Protein AF-A0A075H8N8-F1 (afdb_monomer)

Solvent-accessible surface area (backbone atoms only — not comparable to full-atom values): 9255 Å² total; per-residue (Å²): 139,85,83,88,84,76,88,78,83,82,81,77,80,81,69,96,60,83,48,76,66,56,53,51,51,53,54,49,51,56,49,49,52,54,50,50,53,54,50,49,54,51,52,52,52,54,51,50,54,54,50,52,55,50,50,50,52,52,50,50,54,53,51,49,60,51,51,66,56,64,80,75,57,103,52,86,73,53,57,64,54,49,53,56,54,50,54,51,51,52,52,52,50,53,52,53,51,53,54,52,53,52,51,56,53,57,60,61,61,68,74,70,75,75,94,75,72,69,57,85,80,53,50,70,65,59,52,34,48,55,26,51,76,69,73,41,85,72,78,75,55,68,67,58,48,41,52,64,73,73,106

Foldseek 3Di:
DDDDDDDDPPDDDPDPDDDPVRVVVVVVVVVVVVVCVVVLVVVLVVVVVVLVVVLVVLVVVLVVVLVVVVVPDPDPVVVVVSVVSVVVSVVVSVVSVVVSVVVSVVVVVVVPDDPPPPLVPDDLVVLLVVCVVVVHDSDDDSVVSVVVSSD

Secondary structure (DSSP, 8-state):
-PPPP----TT-----PPPHHHHHHHHHHHHHHHHHHHHHHHHHHHHHHHHHHHHHHHHHHHHHHHHHHHTT---TTSHHHHHHHHHHHHHHHHH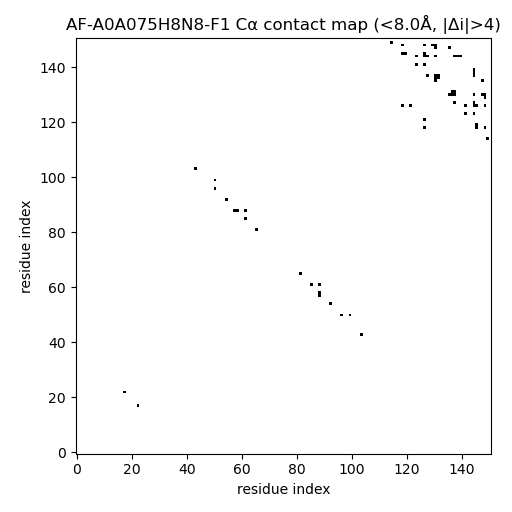HHHHHHHHHHHHHHTTS------TTTS-HHHHHHHHHHTT----S-HHHHHHHHH-

Radius of gyration: 31.83 Å; Cα contacts (8 Å, |Δi|>4): 37; chains: 1; bounding box: 94×35×90 Å

Organism: NCBI:txid1456457

Structure (mmCIF, N/CA/C/O backbone):
data_AF-A0A075H8N8-F1
#
_entry.id   AF-A0A075H8N8-F1
#
loop_
_atom_site.group_PDB
_atom_site.id
_atom_site.type_symbol
_atom_site.label_atom_id
_atom_site.label_alt_id
_atom_site.label_comp_id
_atom_site.label_asym_id
_atom_site.label_entity_id
_atom_site.label_seq_id
_atom_site.pdbx_PDB_ins_code
_atom_site.Cartn_x
_atom_site.Cartn_y
_atom_site.Cartn_z
_atom_site.occupancy
_atom_site.B_iso_or_equiv
_atom_site.auth_seq_id
_atom_site.auth_comp_id
_atom_site.auth_asym_id
_atom_site.auth_atom_id
_atom_site.pdbx_PDB_model_num
ATOM 1 N N . MET A 1 1 ? -48.943 -8.301 45.174 1.00 63.25 1 MET A N 1
ATOM 2 C CA . MET A 1 1 ? -47.532 -7.881 45.015 1.00 63.25 1 MET A CA 1
ATOM 3 C C . MET A 1 1 ? -46.784 -9.001 44.317 1.00 63.25 1 MET A C 1
ATOM 5 O O . MET A 1 1 ? -46.785 -10.105 44.843 1.00 63.25 1 MET A O 1
ATOM 9 N N . ILE A 1 2 ? -46.202 -8.754 43.144 1.00 67.56 2 ILE A N 1
ATOM 10 C CA . ILE A 1 2 ? -45.411 -9.758 42.415 1.00 67.56 2 ILE A CA 1
ATOM 11 C C . ILE A 1 2 ? -43.939 -9.413 42.635 1.00 67.56 2 ILE A C 1
ATOM 13 O O . ILE A 1 2 ? -43.537 -8.272 42.411 1.00 67.56 2 ILE A O 1
ATOM 17 N N . ARG A 1 3 ? -43.146 -10.371 43.122 1.00 77.62 3 ARG A N 1
ATOM 18 C CA . ARG A 1 3 ? -41.699 -10.196 43.287 1.00 77.62 3 ARG A CA 1
ATOM 19 C C . ARG A 1 3 ? -41.038 -10.429 41.929 1.00 77.62 3 ARG A C 1
ATOM 21 O O . ARG A 1 3 ? -41.222 -11.492 41.345 1.00 77.62 3 ARG A O 1
ATOM 28 N N . ARG A 1 4 ? -40.294 -9.443 41.422 1.00 74.31 4 ARG A N 1
ATOM 29 C CA . ARG A 1 4 ? -39.412 -9.639 40.263 1.00 74.31 4 ARG A CA 1
ATOM 30 C C . ARG A 1 4 ? -38.245 -10.517 40.705 1.00 74.31 4 ARG A C 1
ATOM 32 O O . ARG A 1 4 ? -37.487 -10.115 41.580 1.00 74.31 4 ARG A O 1
ATOM 39 N N . VAL A 1 5 ? -38.131 -11.708 40.127 1.00 78.06 5 VAL A N 1
ATOM 40 C CA . VAL A 1 5 ? -36.955 -12.571 40.281 1.00 78.06 5 VAL A CA 1
ATOM 41 C C . VAL A 1 5 ? -36.056 -12.294 39.080 1.00 78.06 5 VAL A C 1
ATOM 43 O O . VAL A 1 5 ? -36.516 -12.375 37.944 1.00 78.06 5 VAL A O 1
ATOM 46 N N . GLN A 1 6 ? -34.813 -11.895 39.331 1.00 78.62 6 GLN A N 1
ATOM 47 C CA . GLN A 1 6 ? -33.817 -11.581 38.305 1.00 78.62 6 GLN A CA 1
ATOM 48 C C . GLN A 1 6 ? -32.769 -12.703 38.284 1.00 78.62 6 GLN A C 1
ATOM 50 O O . GLN A 1 6 ? -32.407 -13.219 39.341 1.00 78.62 6 GLN A O 1
ATOM 55 N N . LEU A 1 7 ? -32.322 -13.110 37.092 1.00 74.62 7 LEU A N 1
ATOM 56 C CA . LEU A 1 7 ? -31.304 -14.148 36.916 1.00 74.62 7 LEU A CA 1
ATOM 57 C C . LEU A 1 7 ? -29.925 -13.571 37.267 1.00 74.62 7 LEU A C 1
ATOM 59 O O . LEU A 1 7 ? -29.500 -12.593 36.658 1.00 74.62 7 LEU A O 1
ATOM 63 N N . ILE A 1 8 ? -29.235 -14.168 38.239 1.00 71.81 8 ILE A N 1
ATOM 64 C CA . ILE A 1 8 ? -27.862 -13.804 38.605 1.00 71.81 8 ILE A CA 1
ATOM 65 C C . ILE A 1 8 ? -26.936 -14.748 37.831 1.00 71.81 8 ILE A C 1
ATOM 67 O O . ILE A 1 8 ? -26.840 -15.926 38.164 1.00 71.81 8 ILE A O 1
ATOM 71 N N . GLN A 1 9 ? -26.299 -14.256 36.766 1.00 68.06 9 GLN A N 1
ATOM 72 C CA . GLN A 1 9 ? -25.341 -15.014 35.948 1.00 68.06 9 GLN A CA 1
ATOM 73 C C . GLN A 1 9 ? -23.974 -15.110 36.652 1.00 68.06 9 GLN A C 1
ATOM 75 O O . GLN A 1 9 ? -22.970 -14.599 36.166 1.00 68.06 9 GLN A O 1
ATOM 80 N N . SER A 1 10 ? -23.927 -15.720 37.839 1.00 74.44 10 SER A N 1
ATOM 81 C CA . SER A 1 10 ? -22.657 -16.023 38.507 1.00 74.44 10 SER A CA 1
ATOM 82 C C . SER A 1 10 ? -21.981 -17.194 37.790 1.00 74.44 10 SER A C 1
ATOM 84 O O . SER A 1 10 ? -22.536 -18.292 37.791 1.00 74.44 10 SER A O 1
ATOM 86 N N . GLY A 1 11 ? -20.815 -16.963 37.181 1.00 70.44 11 GLY A N 1
ATOM 87 C CA . GLY A 1 11 ? -20.031 -18.014 36.514 1.00 70.44 11 GLY A CA 1
ATOM 88 C C . GLY A 1 11 ? -19.363 -17.629 35.191 1.00 70.44 11 GLY A C 1
ATOM 89 O O . GLY A 1 11 ? -18.847 -18.514 34.521 1.00 70.44 11 GLY A O 1
ATOM 90 N N . VAL A 1 12 ? -19.374 -16.355 34.781 1.00 69.12 12 VAL A N 1
ATOM 91 C CA . VAL A 1 12 ? -18.585 -15.910 33.620 1.00 69.12 12 VAL A CA 1
ATOM 92 C C . VAL A 1 12 ? -17.167 -15.601 34.091 1.00 69.12 12 VAL A C 1
ATOM 94 O O . VAL A 1 12 ? -16.924 -14.580 34.731 1.00 69.12 12 VAL A O 1
ATOM 97 N N . GLU A 1 13 ? -16.245 -16.513 33.806 1.00 67.25 13 GLU A N 1
ATOM 98 C CA . GLU A 1 13 ? -14.810 -16.304 33.972 1.00 67.25 13 GLU A CA 1
ATOM 99 C C . GLU A 1 13 ? -14.335 -15.462 32.786 1.00 67.25 13 GLU A C 1
ATOM 101 O O . GLU A 1 13 ? -14.187 -15.961 31.672 1.00 67.25 13 GLU A O 1
ATOM 106 N N . VAL A 1 14 ? -14.165 -14.156 33.002 1.00 68.50 14 VAL A N 1
ATOM 107 C CA . VAL A 1 14 ? -13.488 -13.294 32.029 1.00 68.50 14 VAL A CA 1
ATOM 108 C C . VAL A 1 14 ? -12.001 -13.605 32.157 1.00 68.50 14 VAL A C 1
ATOM 110 O O . VAL A 1 14 ? -11.293 -12.991 32.951 1.00 68.50 14 VAL A O 1
ATOM 113 N N . GLY A 1 15 ? -11.557 -14.655 31.467 1.00 76.56 15 GLY A N 1
ATOM 114 C CA . GLY A 1 15 ? -10.135 -14.869 31.246 1.00 76.56 15 GLY A CA 1
ATOM 115 C C . GLY A 1 15 ? -9.601 -13.688 30.447 1.00 76.56 15 GLY A C 1
ATOM 116 O O . GLY A 1 15 ? -10.203 -13.316 29.440 1.00 76.56 15 GLY A O 1
ATOM 117 N N . ASP A 1 16 ? -8.510 -13.093 30.918 1.00 82.88 16 ASP A N 1
ATOM 118 C CA . ASP A 1 16 ? -7.775 -12.048 30.203 1.00 82.88 16 ASP A CA 1
ATOM 119 C C . ASP A 1 16 ? -7.008 -12.719 29.051 1.00 82.88 16 ASP A C 1
ATOM 121 O O . ASP A 1 16 ? -5.825 -13.039 29.148 1.00 82.88 16 ASP A O 1
ATOM 125 N N . GLY A 1 17 ? -7.762 -13.125 28.031 1.00 83.56 17 GLY A N 1
ATOM 126 C CA . GLY A 1 17 ? -7.264 -13.684 26.783 1.00 83.56 17 GLY A CA 1
ATOM 127 C C . GLY A 1 17 ? -7.325 -12.629 25.681 1.00 83.56 17 GLY A C 1
ATOM 128 O O . GLY A 1 17 ? -8.101 -11.677 25.805 1.00 83.56 17 GLY A O 1
ATOM 129 N N . PRO A 1 18 ? -6.537 -12.800 24.607 1.00 87.31 18 PRO A N 1
ATOM 130 C CA . PRO A 1 18 ? -6.544 -11.866 23.492 1.00 87.31 18 PRO A CA 1
ATOM 131 C C . PRO A 1 18 ? -7.964 -11.699 22.957 1.00 87.31 18 PRO A C 1
ATOM 133 O O . PRO A 1 18 ? -8.756 -12.650 22.897 1.00 87.31 18 PRO A O 1
ATOM 136 N N . THR A 1 19 ? -8.299 -10.465 22.602 1.00 86.50 19 THR A N 1
ATOM 137 C CA . THR A 1 19 ? -9.620 -10.172 22.047 1.00 86.50 19 THR A CA 1
ATOM 138 C C . THR A 1 19 ? -9.746 -10.754 20.639 1.00 86.50 19 THR A C 1
ATOM 140 O O . THR A 1 19 ? -8.755 -11.018 19.963 1.00 86.50 19 THR A O 1
ATOM 143 N N . LEU A 1 20 ? -10.979 -10.949 20.162 1.00 82.19 20 LEU A N 1
ATOM 144 C CA . LEU A 1 20 ? -11.209 -11.403 18.784 1.00 82.19 20 LEU A CA 1
ATOM 145 C C . LEU A 1 20 ? -10.578 -10.453 17.755 1.00 82.19 20 LEU A C 1
ATOM 147 O O . LEU A 1 20 ? -10.096 -10.913 16.730 1.00 82.19 20 LEU A O 1
ATOM 151 N N . GLU A 1 21 ? -10.564 -9.151 18.044 1.00 85.19 21 GLU A N 1
ATOM 152 C CA . GLU A 1 21 ? -9.943 -8.132 17.191 1.00 85.19 21 GLU A CA 1
ATOM 153 C C . GLU A 1 21 ? -8.416 -8.280 17.157 1.00 85.19 21 GLU A C 1
ATOM 155 O O . GLU A 1 21 ? -7.814 -8.201 16.092 1.00 85.19 21 GLU A O 1
ATOM 160 N N . GLU A 1 22 ? -7.798 -8.588 18.296 1.00 84.88 22 GLU A N 1
ATOM 161 C CA . GLU A 1 22 ? -6.350 -8.791 18.416 1.00 84.88 22 GLU A CA 1
ATOM 162 C C . GLU A 1 22 ? -5.877 -10.062 17.697 1.00 84.88 22 GLU A C 1
ATOM 164 O O . GLU A 1 22 ? -4.834 -10.056 17.050 1.00 84.88 22 GLU A O 1
ATOM 169 N N . ILE A 1 23 ? -6.679 -11.132 17.731 1.00 90.56 23 ILE A N 1
ATOM 170 C CA . ILE A 1 23 ? -6.403 -12.363 16.974 1.00 90.56 23 ILE A CA 1
ATOM 171 C C . ILE A 1 23 ? -6.482 -12.102 15.464 1.00 90.56 23 ILE A C 1
ATOM 173 O O . ILE A 1 23 ? -5.638 -12.586 14.715 1.00 90.56 23 ILE A O 1
ATOM 177 N N . ILE A 1 24 ? -7.475 -11.326 15.016 1.00 89.06 24 ILE A N 1
ATOM 178 C CA . ILE A 1 24 ? -7.640 -10.992 13.594 1.00 89.06 24 ILE A CA 1
ATOM 179 C C . ILE A 1 24 ? -6.480 -10.117 13.109 1.00 89.06 24 ILE A C 1
ATOM 181 O O . ILE A 1 24 ? -5.933 -10.397 12.047 1.00 89.06 24 ILE A O 1
ATOM 185 N N . SER A 1 25 ? -6.065 -9.122 13.903 1.00 85.19 25 SER A N 1
ATOM 186 C CA . SER A 1 25 ? -4.907 -8.275 13.585 1.00 85.19 25 SER A CA 1
ATOM 187 C C . SER A 1 25 ? -3.637 -9.108 13.422 1.00 85.19 25 SER A C 1
ATOM 189 O O . SER A 1 25 ? -2.922 -8.952 12.440 1.00 85.19 25 SER A O 1
ATOM 191 N N . GLN A 1 26 ? -3.385 -10.040 14.348 1.00 82.19 26 GLN A N 1
ATOM 192 C CA . GLN A 1 26 ? -2.205 -10.907 14.293 1.00 82.19 26 GLN A CA 1
ATOM 193 C C . GLN A 1 26 ? -2.211 -11.824 13.063 1.00 82.19 26 GLN A C 1
ATOM 195 O O . GLN A 1 26 ? -1.171 -12.018 12.441 1.00 82.19 26 GLN A O 1
ATOM 200 N N . GLU A 1 27 ? -3.362 -12.395 12.691 1.00 84.44 27 GLU A N 1
ATOM 201 C CA . GLU A 1 27 ? -3.462 -13.256 11.504 1.00 84.44 27 GLU A CA 1
ATOM 202 C C . GLU A 1 27 ? -3.280 -12.459 10.203 1.00 84.44 27 GLU A C 1
ATOM 204 O O . GLU A 1 27 ? -2.644 -12.941 9.266 1.00 84.44 27 GLU A O 1
ATOM 209 N N . GLU A 1 28 ? -3.799 -11.232 10.145 1.00 79.50 28 GLU A N 1
ATOM 210 C CA . GLU A 1 28 ? -3.669 -10.360 8.977 1.00 79.50 28 GLU A CA 1
ATOM 211 C C . GLU A 1 28 ? -2.245 -9.816 8.806 1.00 79.50 28 GLU A C 1
ATOM 213 O O . GLU A 1 28 ? -1.753 -9.786 7.681 1.00 79.50 28 GLU A O 1
ATOM 218 N N . GLU A 1 29 ? -1.552 -9.472 9.895 1.00 74.31 29 GLU A N 1
ATOM 219 C CA . GLU A 1 29 ? -0.139 -9.069 9.871 1.00 74.31 29 GLU A CA 1
ATOM 220 C C . GLU A 1 29 ? 0.772 -10.209 9.406 1.00 74.31 29 GLU A C 1
ATOM 222 O O . GLU A 1 29 ? 1.617 -10.008 8.536 1.00 74.31 29 GLU A O 1
ATOM 227 N N . VAL A 1 30 ? 0.570 -11.425 9.928 1.00 75.31 30 VAL A N 1
ATOM 228 C CA . VAL A 1 30 ? 1.331 -12.611 9.497 1.00 75.31 30 VAL A CA 1
ATOM 229 C C . VAL A 1 30 ? 1.082 -12.906 8.018 1.00 75.31 30 VAL A C 1
ATOM 231 O O . VAL A 1 30 ? 2.018 -13.217 7.287 1.00 75.31 30 VAL A O 1
ATOM 234 N N . LYS A 1 31 ? -0.162 -12.755 7.558 1.00 72.38 31 LYS A N 1
ATOM 235 C CA . LYS A 1 31 ? -0.528 -12.975 6.159 1.00 72.38 31 LYS A CA 1
ATOM 236 C C . LYS A 1 31 ? -0.004 -11.881 5.225 1.00 72.38 31 LYS A C 1
ATOM 238 O O . LYS A 1 31 ? 0.406 -12.197 4.116 1.00 72.38 31 LYS A O 1
ATOM 243 N N . GLN A 1 32 ? -0.018 -10.615 5.647 1.00 63.44 32 GLN A N 1
ATOM 244 C CA . GLN A 1 32 ? 0.573 -9.521 4.872 1.00 63.44 32 GLN A CA 1
ATOM 245 C C . GLN A 1 32 ? 2.085 -9.689 4.760 1.00 63.44 32 GLN A C 1
ATOM 247 O O . GLN A 1 32 ? 2.612 -9.552 3.660 1.00 63.44 32 GLN A O 1
ATOM 252 N N . ALA A 1 33 ? 2.763 -10.050 5.853 1.00 60.41 33 ALA A N 1
ATOM 253 C CA . ALA A 1 33 ? 4.190 -10.350 5.825 1.00 60.41 33 ALA A CA 1
ATOM 254 C C . ALA A 1 33 ? 4.505 -11.502 4.854 1.00 60.41 33 ALA A C 1
ATOM 256 O O . ALA A 1 33 ? 5.408 -11.369 4.040 1.00 60.41 33 ALA A O 1
ATOM 257 N N . GLU A 1 34 ? 3.713 -12.581 4.857 1.00 57.56 34 GLU A N 1
ATOM 258 C CA . GLU A 1 34 ? 3.879 -13.699 3.913 1.00 57.56 34 GLU A CA 1
ATOM 259 C C . GLU A 1 34 ? 3.707 -13.254 2.447 1.00 57.56 34 GLU A C 1
ATOM 261 O O . GLU A 1 34 ? 4.526 -13.598 1.603 1.00 57.56 34 GLU A O 1
ATOM 266 N N . THR A 1 35 ? 2.708 -12.417 2.139 1.00 55.78 35 THR A N 1
ATOM 267 C CA . THR A 1 35 ? 2.501 -11.924 0.764 1.00 55.78 35 THR A CA 1
ATOM 268 C C . THR A 1 35 ? 3.535 -10.898 0.303 1.00 55.78 35 THR A C 1
ATOM 270 O O . THR A 1 35 ? 3.849 -10.851 -0.879 1.00 55.78 35 THR A O 1
ATOM 273 N N . VAL A 1 36 ? 4.067 -10.070 1.209 1.00 57.44 36 VAL A N 1
ATOM 274 C CA . VAL A 1 36 ? 5.081 -9.057 0.870 1.00 57.44 36 VAL A CA 1
ATOM 275 C C . VAL A 1 36 ? 6.440 -9.713 0.631 1.00 57.44 36 VAL A C 1
ATOM 277 O O . VAL A 1 36 ? 7.152 -9.306 -0.284 1.00 57.44 36 VAL A O 1
ATOM 280 N N . GLU A 1 37 ? 6.787 -10.749 1.395 1.00 56.56 37 GLU A N 1
ATOM 281 C CA . GLU A 1 37 ? 7.976 -11.567 1.134 1.00 56.56 37 GLU A CA 1
ATOM 282 C C . GLU A 1 37 ? 7.848 -12.274 -0.228 1.00 56.56 37 GLU A C 1
ATOM 284 O O . GLU A 1 37 ? 8.731 -12.120 -1.065 1.00 56.56 37 GLU A O 1
ATOM 289 N N . GLU A 1 38 ? 6.714 -12.925 -0.526 1.00 54.84 38 GLU A N 1
ATOM 290 C CA . GLU A 1 38 ? 6.492 -13.579 -1.831 1.00 54.84 38 GLU A CA 1
ATOM 291 C C . GLU A 1 38 ? 6.501 -12.592 -3.019 1.00 54.84 38 GLU A C 1
ATOM 293 O O . GLU A 1 38 ? 7.102 -12.876 -4.059 1.00 54.84 38 GLU A O 1
ATOM 298 N N . ASP A 1 39 ? 5.864 -11.422 -2.884 1.00 59.56 39 ASP A N 1
ATOM 299 C CA . ASP A 1 39 ? 5.841 -10.400 -3.938 1.00 59.56 39 ASP A CA 1
ATOM 300 C C . ASP A 1 39 ? 7.216 -9.734 -4.111 1.00 59.56 39 ASP A C 1
ATOM 302 O O . ASP A 1 39 ? 7.633 -9.470 -5.240 1.00 59.56 39 ASP A O 1
ATOM 306 N N . SER A 1 40 ? 7.946 -9.469 -3.022 1.00 58.78 40 SER A N 1
ATOM 307 C CA . SER A 1 40 ? 9.286 -8.879 -3.101 1.00 58.78 40 SER A CA 1
ATOM 308 C C . SER A 1 40 ? 10.293 -9.853 -3.706 1.00 58.78 40 SER A C 1
ATOM 310 O O . SER A 1 40 ? 11.007 -9.453 -4.621 1.00 58.78 40 SER A O 1
ATOM 312 N N . GLU A 1 41 ? 10.297 -11.127 -3.300 1.00 59.34 41 GLU A N 1
ATOM 313 C CA . GLU A 1 41 ? 11.130 -12.175 -3.899 1.00 59.34 41 GLU A CA 1
ATOM 314 C C . GLU A 1 41 ? 10.810 -12.360 -5.389 1.00 59.34 41 GLU A C 1
ATOM 316 O O . GLU A 1 41 ? 11.727 -12.394 -6.212 1.00 59.34 41 GLU A O 1
ATOM 321 N N . GLY A 1 42 ? 9.524 -12.375 -5.760 1.00 68.12 42 GLY A N 1
ATOM 322 C CA . GLY A 1 42 ? 9.092 -12.482 -7.155 1.00 68.12 42 GLY A CA 1
ATOM 323 C C . GLY A 1 42 ? 9.505 -11.283 -8.014 1.00 68.12 42 GLY A C 1
ATOM 324 O O . GLY A 1 42 ? 9.993 -11.451 -9.133 1.00 68.12 42 GLY A O 1
ATOM 325 N N . ILE A 1 43 ? 9.371 -10.056 -7.501 1.00 68.44 43 ILE A N 1
ATOM 326 C CA . ILE A 1 43 ? 9.823 -8.847 -8.207 1.00 68.44 43 ILE A CA 1
ATOM 327 C C . ILE A 1 43 ? 11.342 -8.888 -8.396 1.00 68.44 43 ILE A C 1
ATOM 329 O O . ILE A 1 43 ? 11.848 -8.547 -9.463 1.00 68.44 43 ILE A O 1
ATOM 333 N N . LEU A 1 44 ? 12.077 -9.355 -7.395 1.00 66.06 44 LEU A N 1
ATOM 334 C CA . LEU A 1 44 ? 13.529 -9.384 -7.430 1.00 66.06 44 LEU A CA 1
ATOM 335 C C . LEU A 1 44 ? 14.081 -10.447 -8.387 1.00 66.06 44 LEU A C 1
ATOM 337 O O . LEU A 1 44 ? 15.053 -10.184 -9.096 1.00 66.06 44 LEU A O 1
ATOM 341 N N . GLU A 1 45 ? 13.432 -11.609 -8.458 1.00 72.75 45 GLU A N 1
ATOM 342 C CA . GLU A 1 45 ? 13.735 -12.648 -9.447 1.00 72.75 45 GLU A CA 1
ATOM 343 C C . GLU A 1 45 ? 13.443 -12.151 -10.872 1.00 72.75 45 GLU A C 1
ATOM 345 O O . GLU A 1 45 ? 14.305 -12.249 -11.743 1.00 72.75 45 GLU A O 1
ATOM 350 N N . THR A 1 46 ? 12.305 -11.480 -11.099 1.00 75.44 46 THR A N 1
ATOM 351 C CA . THR A 1 46 ? 11.984 -10.916 -12.427 1.00 75.44 46 THR A CA 1
ATOM 352 C C . THR A 1 46 ? 12.931 -9.798 -12.867 1.00 75.44 46 THR A C 1
ATOM 354 O O . THR A 1 46 ? 13.205 -9.664 -14.059 1.00 75.44 46 THR A O 1
ATOM 357 N N . ILE A 1 47 ? 13.449 -8.993 -11.931 1.00 75.44 47 ILE A N 1
ATOM 358 C CA . ILE A 1 47 ? 14.455 -7.967 -12.233 1.00 75.44 47 ILE A CA 1
ATOM 359 C C . ILE A 1 47 ? 15.793 -8.625 -12.574 1.00 75.44 47 ILE A C 1
ATOM 361 O O . ILE A 1 47 ? 16.439 -8.194 -13.525 1.00 75.44 47 ILE A O 1
ATOM 365 N N . SER A 1 48 ? 16.200 -9.664 -11.837 1.00 74.88 48 SER A N 1
ATOM 366 C CA . SER A 1 48 ? 17.432 -10.406 -12.133 1.00 74.88 48 SER A CA 1
ATOM 367 C C . SER A 1 48 ? 17.387 -11.026 -13.529 1.00 74.88 48 SER A C 1
ATOM 369 O O . SER A 1 48 ? 18.312 -10.809 -14.307 1.00 74.88 48 SER A O 1
ATOM 371 N N . ASP A 1 49 ? 16.292 -11.712 -13.869 1.00 79.50 49 ASP A N 1
ATOM 372 C CA . ASP A 1 49 ? 16.100 -12.316 -15.193 1.00 79.50 49 ASP A CA 1
ATOM 373 C C . ASP A 1 49 ? 16.134 -11.254 -16.306 1.00 79.50 49 ASP A C 1
ATOM 375 O O . ASP A 1 49 ? 16.779 -11.439 -17.336 1.00 79.50 49 ASP A O 1
ATOM 379 N N . ALA A 1 50 ? 15.501 -10.095 -16.086 1.00 77.00 50 ALA A N 1
ATOM 380 C CA . ALA A 1 50 ? 15.510 -9.005 -17.058 1.00 77.00 50 ALA A CA 1
ATOM 381 C C . ALA A 1 50 ? 16.899 -8.363 -17.240 1.00 77.00 50 ALA A C 1
ATOM 383 O O . ALA A 1 50 ? 17.213 -7.892 -18.333 1.00 77.00 50 ALA A O 1
ATOM 384 N N . VAL A 1 51 ? 17.731 -8.311 -16.193 1.00 75.31 51 VAL A N 1
ATOM 385 C CA . VAL A 1 51 ? 19.112 -7.814 -16.304 1.00 75.31 51 VAL A CA 1
ATOM 386 C C . VAL A 1 51 ? 19.991 -8.815 -17.052 1.00 75.31 51 VAL A C 1
ATOM 388 O O . VAL A 1 51 ? 20.771 -8.389 -17.904 1.00 75.31 51 VAL A O 1
ATOM 391 N N . ASP A 1 52 ? 19.849 -10.116 -16.791 1.00 78.12 52 ASP A N 1
ATOM 392 C CA . ASP A 1 52 ? 20.613 -11.153 -17.494 1.00 78.12 52 ASP A CA 1
ATOM 393 C C . ASP A 1 52 ? 20.299 -11.168 -19.004 1.00 78.12 52 ASP A C 1
ATOM 395 O O . ASP A 1 52 ? 21.228 -11.182 -19.817 1.00 78.12 52 ASP A O 1
ATOM 399 N N . ASP A 1 53 ? 19.025 -11.029 -19.394 1.00 80.50 53 ASP A N 1
ATOM 400 C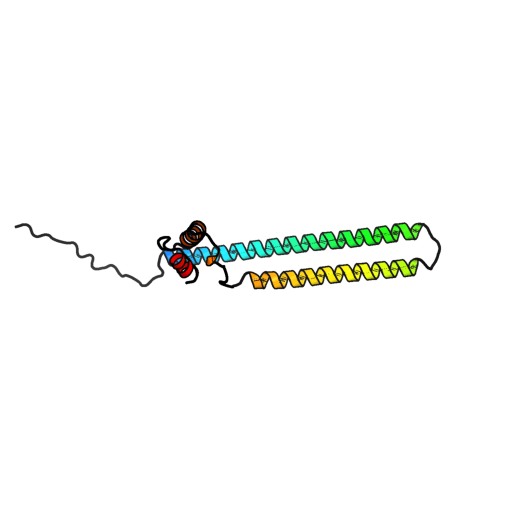 CA . ASP A 1 53 ? 18.616 -10.911 -20.804 1.00 80.50 53 ASP A CA 1
ATOM 401 C C . ASP A 1 53 ? 19.272 -9.701 -21.505 1.00 80.50 53 ASP A C 1
ATOM 403 O O . ASP A 1 53 ? 19.763 -9.806 -22.633 1.00 80.50 53 ASP A O 1
ATOM 407 N N . VAL A 1 54 ? 19.331 -8.544 -20.833 1.00 79.00 54 VAL A N 1
ATOM 408 C CA . VAL A 1 54 ? 19.962 -7.325 -21.376 1.00 79.00 54 VAL A CA 1
ATOM 409 C C . VAL A 1 54 ? 21.478 -7.489 -21.499 1.00 79.00 54 VAL A C 1
ATOM 411 O O . VAL A 1 54 ? 22.079 -7.020 -22.468 1.00 79.00 54 VAL A O 1
ATOM 414 N N . VAL A 1 55 ? 22.120 -8.154 -20.536 1.00 77.06 55 VAL A N 1
ATOM 415 C CA . VAL A 1 55 ? 23.564 -8.427 -20.572 1.00 77.06 55 VAL A CA 1
ATOM 416 C C . VAL A 1 55 ? 23.921 -9.341 -21.744 1.00 77.06 55 VAL A C 1
ATOM 418 O O . VAL A 1 55 ? 24.931 -9.106 -22.416 1.00 77.06 55 VAL A O 1
ATOM 421 N N . ASP A 1 56 ? 23.107 -10.357 -22.017 1.00 78.19 56 ASP A N 1
ATOM 422 C CA . ASP A 1 56 ? 23.335 -11.265 -23.139 1.00 78.19 56 ASP A CA 1
ATOM 423 C C . ASP A 1 56 ? 23.085 -10.5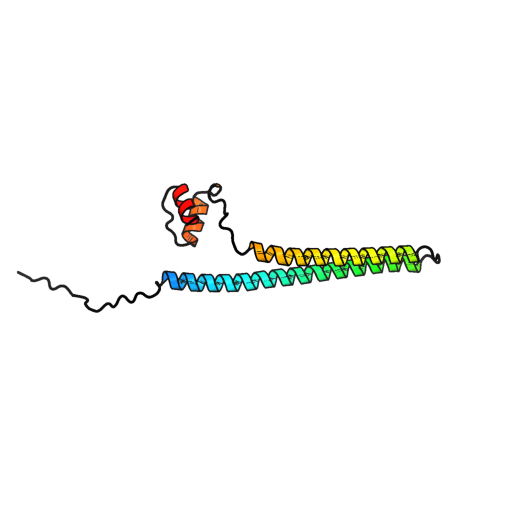84 -24.496 1.00 78.19 56 ASP A C 1
ATOM 425 O O . ASP A 1 56 ? 23.895 -10.758 -25.412 1.00 78.19 56 ASP A O 1
ATOM 429 N N . GLU A 1 57 ? 22.077 -9.710 -24.608 1.00 78.69 57 GLU A N 1
ATOM 430 C CA . GLU A 1 57 ? 21.855 -8.883 -25.807 1.00 78.69 57 GLU A CA 1
ATOM 431 C C . GLU A 1 57 ? 23.042 -7.935 -26.083 1.00 78.69 57 GLU A C 1
ATOM 433 O O . GLU A 1 57 ? 23.500 -7.812 -27.223 1.00 78.69 57 GLU A O 1
ATOM 438 N N . ILE A 1 58 ? 23.604 -7.305 -25.042 1.00 75.81 58 ILE A N 1
ATOM 439 C CA . ILE A 1 58 ? 24.786 -6.432 -25.164 1.00 75.81 58 ILE A CA 1
ATOM 440 C C . ILE A 1 58 ? 26.011 -7.223 -25.643 1.00 75.81 58 ILE A C 1
ATOM 442 O O . ILE A 1 58 ? 26.755 -6.742 -26.505 1.00 75.81 58 ILE A O 1
ATOM 446 N N . LYS A 1 59 ? 26.228 -8.437 -25.118 1.00 74.94 59 LYS A N 1
ATOM 447 C CA . LYS A 1 59 ? 27.330 -9.308 -25.558 1.00 74.94 59 LYS A CA 1
ATOM 448 C C . LYS A 1 59 ? 27.163 -9.728 -27.013 1.00 74.94 59 LYS A C 1
ATOM 450 O O . LYS A 1 59 ? 28.129 -9.655 -27.771 1.00 74.94 59 LYS A O 1
ATOM 455 N N . GLU A 1 60 ? 25.963 -10.139 -27.419 1.00 77.19 60 GLU A N 1
ATOM 456 C CA . GLU A 1 60 ? 25.701 -10.552 -28.799 1.00 77.19 60 GLU A CA 1
ATOM 457 C C . GLU A 1 60 ? 25.946 -9.388 -29.772 1.00 77.19 60 GLU A C 1
ATOM 459 O O . GLU A 1 60 ? 26.741 -9.534 -30.706 1.00 77.19 60 GLU A O 1
ATOM 464 N N . ALA A 1 61 ? 25.408 -8.199 -29.478 1.00 71.44 61 ALA A N 1
ATOM 465 C CA . ALA A 1 61 ? 25.629 -6.994 -30.278 1.00 71.44 61 ALA A CA 1
ATOM 466 C C . ALA A 1 61 ? 27.117 -6.601 -30.366 1.00 71.44 61 ALA A C 1
ATOM 468 O O . ALA A 1 61 ? 27.603 -6.229 -31.437 1.00 71.44 61 ALA A O 1
ATOM 469 N N . ALA A 1 62 ? 27.874 -6.721 -29.269 1.00 67.62 62 ALA A N 1
ATOM 470 C CA . ALA A 1 62 ? 29.315 -6.465 -29.274 1.00 67.62 62 ALA A CA 1
ATOM 471 C C . ALA A 1 62 ? 30.074 -7.469 -30.163 1.00 67.62 62 ALA A C 1
ATOM 473 O O . ALA A 1 62 ? 30.960 -7.079 -30.930 1.00 67.62 62 ALA A O 1
ATOM 474 N N . THR A 1 63 ? 29.708 -8.754 -30.107 1.00 66.50 63 THR A N 1
ATOM 475 C CA . THR A 1 63 ? 30.344 -9.801 -30.923 1.00 66.50 63 THR A CA 1
ATOM 476 C C . THR A 1 63 ? 29.997 -9.700 -32.408 1.00 66.50 63 THR A C 1
ATOM 478 O O . THR A 1 63 ? 30.863 -9.953 -33.245 1.00 66.50 63 THR A O 1
ATOM 481 N N . GLU A 1 64 ? 28.778 -9.283 -32.759 1.00 65.94 64 GLU A N 1
ATOM 482 C CA . GLU A 1 64 ? 28.353 -9.086 -34.148 1.00 65.94 64 GLU A CA 1
ATOM 483 C C . GLU A 1 64 ? 29.088 -7.900 -34.790 1.00 65.94 64 GLU A C 1
ATOM 485 O O . GLU A 1 64 ? 29.651 -8.030 -35.880 1.00 65.94 64 GLU A O 1
ATOM 490 N N . VAL A 1 65 ? 29.198 -6.777 -34.069 1.00 62.12 65 VAL A N 1
ATOM 491 C CA . VAL A 1 65 ? 29.955 -5.594 -34.517 1.00 62.12 65 VAL A CA 1
ATOM 492 C C . VAL A 1 65 ? 31.448 -5.913 -34.682 1.00 62.12 65 VAL A C 1
ATOM 494 O O . VAL A 1 65 ? 32.075 -5.459 -35.644 1.00 62.12 65 VAL A O 1
ATOM 497 N N . ALA A 1 66 ? 32.022 -6.734 -33.796 1.00 58.72 66 ALA A N 1
ATOM 498 C CA . ALA A 1 66 ? 33.398 -7.215 -33.930 1.00 58.72 66 ALA A CA 1
ATOM 499 C C . ALA A 1 66 ? 33.565 -8.191 -35.114 1.00 58.72 66 ALA A C 1
ATOM 501 O O . ALA A 1 66 ? 34.545 -8.113 -35.863 1.00 58.72 66 ALA A O 1
ATOM 502 N N . GLY A 1 67 ? 32.595 -9.087 -35.318 1.00 57.34 67 GLY A N 1
ATOM 503 C CA . GLY A 1 67 ? 32.596 -10.092 -36.380 1.00 57.34 67 GLY A CA 1
ATOM 504 C C . GLY A 1 67 ? 32.480 -9.498 -37.784 1.00 57.34 67 GLY A C 1
ATOM 505 O O . GLY A 1 67 ? 33.205 -9.918 -38.687 1.00 57.34 67 GLY A O 1
ATOM 506 N N . GLU A 1 68 ? 31.632 -8.487 -37.978 1.00 53.38 68 GLU A N 1
ATOM 507 C CA . GLU A 1 68 ? 31.462 -7.832 -39.281 1.00 53.38 68 GLU A CA 1
ATOM 508 C C . GLU A 1 68 ? 32.697 -7.004 -39.684 1.00 53.38 68 GLU A C 1
ATOM 510 O O . GLU A 1 68 ? 33.054 -6.940 -40.865 1.00 53.38 68 GLU A O 1
ATOM 515 N N . LEU A 1 69 ? 33.432 -6.451 -38.711 1.00 49.62 69 LEU A N 1
ATOM 516 C CA . LEU A 1 69 ? 34.665 -5.701 -38.962 1.00 49.62 69 LEU A CA 1
ATOM 517 C C . LEU A 1 69 ? 35.860 -6.612 -39.319 1.00 49.62 69 LEU A C 1
ATOM 519 O O . LEU A 1 69 ? 36.704 -6.238 -40.141 1.00 49.62 69 LEU A O 1
ATOM 523 N N . ALA A 1 70 ? 35.917 -7.824 -38.756 1.00 50.66 70 ALA A N 1
ATOM 524 C CA . ALA A 1 70 ? 37.029 -8.764 -38.927 1.00 50.66 70 ALA A CA 1
ATOM 525 C C . ALA A 1 70 ? 37.092 -9.432 -40.317 1.00 50.66 70 ALA A C 1
ATOM 527 O O . ALA A 1 70 ? 38.168 -9.826 -40.772 1.00 50.66 70 ALA A O 1
ATOM 528 N N . ILE A 1 71 ? 35.969 -9.545 -41.035 1.00 57.12 71 ILE A N 1
ATOM 529 C CA . ILE A 1 71 ? 35.918 -10.287 -42.311 1.00 57.12 71 ILE A CA 1
ATOM 530 C C . ILE A 1 71 ? 36.425 -9.429 -43.499 1.00 57.12 71 ILE A C 1
ATOM 532 O O . ILE A 1 71 ? 36.719 -9.961 -44.572 1.00 57.12 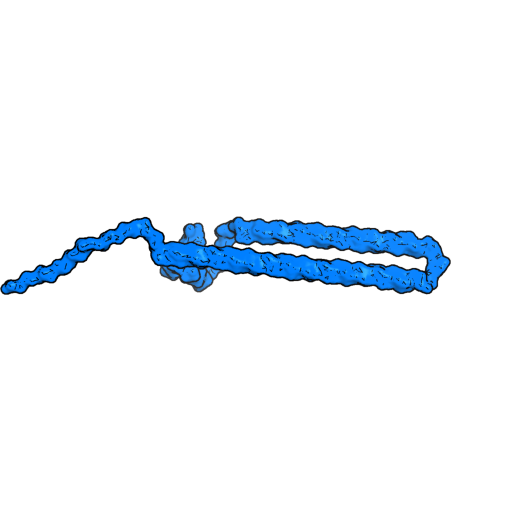71 ILE A O 1
ATOM 536 N N . GLY A 1 72 ? 36.590 -8.108 -43.326 1.00 52.38 72 GLY A N 1
ATOM 537 C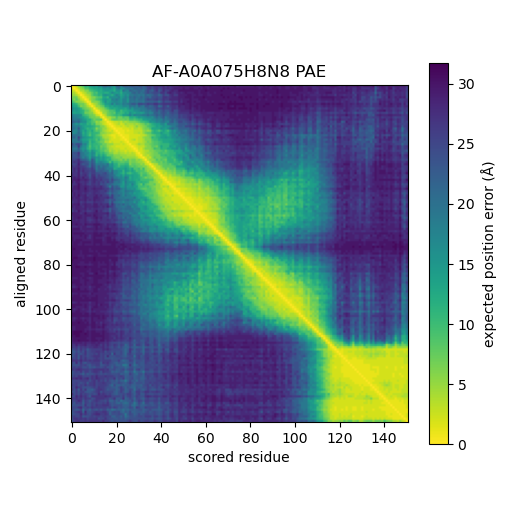 CA . GLY A 1 72 ? 36.815 -7.169 -44.437 1.00 52.38 72 GLY A CA 1
ATOM 538 C C . GLY A 1 72 ? 38.198 -6.515 -44.586 1.00 52.38 72 GLY A C 1
ATOM 539 O O . GLY A 1 72 ? 38.485 -6.001 -45.668 1.00 52.38 72 GLY A O 1
ATOM 540 N N . SER A 1 73 ? 39.073 -6.493 -43.572 1.00 45.62 73 SER A N 1
ATOM 541 C CA . SER A 1 73 ? 40.301 -5.674 -43.633 1.00 45.62 73 SER A CA 1
ATOM 542 C C . SER A 1 73 ? 41.524 -6.372 -43.040 1.00 45.62 73 SER A C 1
ATOM 544 O O . SER A 1 73 ? 41.698 -6.441 -41.830 1.00 45.62 73 SER A O 1
ATOM 546 N N . GLY A 1 74 ? 42.430 -6.837 -43.905 1.00 52.94 74 GLY A N 1
ATOM 547 C CA . GLY A 1 74 ? 43.722 -7.430 -43.535 1.00 52.94 74 GLY A CA 1
ATOM 548 C C . GLY A 1 74 ? 44.763 -6.417 -43.033 1.00 52.94 74 GLY A C 1
ATOM 549 O O . GLY A 1 74 ? 45.878 -6.383 -43.552 1.00 52.94 74 GLY A O 1
ATOM 550 N N . THR A 1 75 ? 44.416 -5.571 -42.060 1.00 53.75 75 THR A N 1
ATOM 551 C CA . THR A 1 75 ? 45.329 -4.594 -41.448 1.00 53.75 75 THR A CA 1
ATOM 552 C C . THR A 1 75 ? 45.392 -4.792 -39.929 1.00 53.75 75 THR A C 1
ATOM 554 O O . THR A 1 75 ? 44.413 -4.618 -39.213 1.00 53.75 75 THR A O 1
ATOM 557 N N . THR A 1 76 ? 46.582 -5.108 -39.410 1.00 57.03 76 THR A N 1
ATOM 558 C CA . THR A 1 76 ? 46.870 -5.421 -37.991 1.00 57.03 76 THR A CA 1
ATOM 559 C C . THR A 1 76 ? 46.617 -4.272 -37.001 1.00 57.03 76 THR A C 1
ATOM 561 O O . THR A 1 76 ? 46.862 -4.424 -35.812 1.00 57.03 76 THR A O 1
ATOM 564 N N . ALA A 1 77 ? 46.182 -3.101 -37.472 1.00 58.56 77 ALA A N 1
ATOM 565 C CA . ALA A 1 77 ? 45.867 -1.943 -36.634 1.00 58.56 77 ALA A CA 1
ATOM 566 C C . ALA A 1 77 ? 44.422 -1.959 -36.102 1.00 58.56 77 ALA A C 1
ATOM 568 O O . ALA A 1 77 ? 44.122 -1.232 -35.162 1.00 58.56 77 ALA A O 1
ATOM 569 N N . VAL A 1 78 ? 43.535 -2.760 -36.704 1.00 54.28 78 VAL A N 1
ATOM 570 C CA . VAL A 1 78 ? 42.125 -2.867 -36.291 1.00 54.28 78 VAL A CA 1
ATOM 571 C C . VAL A 1 78 ? 41.957 -3.830 -35.108 1.00 54.28 78 VAL A C 1
ATOM 573 O O . VAL A 1 78 ? 41.083 -3.616 -34.279 1.00 54.28 78 VAL A O 1
ATOM 576 N N . ASP A 1 79 ? 42.849 -4.812 -34.969 1.00 55.59 79 ASP A N 1
ATOM 577 C CA . ASP A 1 79 ? 42.814 -5.837 -33.911 1.00 55.59 79 ASP A CA 1
ATOM 578 C C . ASP A 1 79 ? 42.886 -5.224 -32.499 1.00 55.59 79 ASP A C 1
ATOM 580 O O . ASP A 1 79 ? 42.051 -5.498 -31.644 1.00 55.59 79 ASP A O 1
ATOM 584 N N . ALA A 1 80 ? 43.800 -4.266 -32.293 1.00 61.12 80 ALA A N 1
ATOM 585 C CA . ALA A 1 80 ? 43.934 -3.553 -31.019 1.00 61.12 80 ALA A CA 1
ATOM 586 C C . ALA A 1 80 ? 42.734 -2.639 -30.697 1.00 61.12 80 ALA A C 1
ATOM 588 O O . ALA A 1 80 ? 42.465 -2.352 -29.534 1.00 61.12 80 ALA A O 1
ATOM 589 N N . ALA A 1 81 ? 42.017 -2.151 -31.717 1.00 60.44 81 ALA A N 1
ATOM 590 C CA . ALA A 1 81 ? 40.804 -1.360 -31.512 1.00 60.44 81 ALA A CA 1
ATOM 591 C C . ALA A 1 81 ? 39.612 -2.250 -31.127 1.00 60.44 81 ALA A C 1
ATOM 593 O O . ALA A 1 81 ? 38.788 -1.832 -30.320 1.00 60.44 81 ALA A O 1
ATOM 594 N N . VAL A 1 82 ? 39.551 -3.472 -31.667 1.00 59.62 82 VAL A N 1
ATOM 595 C CA . VAL A 1 82 ? 38.532 -4.474 -31.328 1.00 59.62 82 VAL A CA 1
ATOM 596 C C . VAL A 1 82 ? 38.712 -4.976 -29.893 1.00 59.62 82 VAL A C 1
ATOM 598 O O . VAL A 1 82 ? 37.739 -4.996 -29.143 1.00 59.62 82 VAL A O 1
ATOM 601 N N . GLU A 1 83 ? 39.942 -5.289 -29.469 1.00 61.56 83 GLU A N 1
ATOM 602 C CA . GLU A 1 83 ? 40.222 -5.673 -28.074 1.00 61.56 83 GLU A CA 1
ATOM 603 C C . GLU A 1 83 ? 39.807 -4.571 -27.086 1.00 61.56 83 GLU A C 1
ATOM 605 O O . GLU A 1 83 ? 39.096 -4.846 -26.123 1.00 61.56 83 GLU A O 1
ATOM 610 N N . GLY A 1 84 ? 40.133 -3.307 -27.381 1.00 62.22 84 GLY A N 1
ATOM 611 C CA . GLY A 1 84 ? 39.711 -2.179 -26.546 1.00 62.22 84 GLY A CA 1
ATOM 612 C C . GLY A 1 84 ? 38.189 -2.001 -26.471 1.00 62.22 84 GLY A C 1
ATOM 613 O O . GLY A 1 84 ? 37.671 -1.614 -25.430 1.00 62.22 84 GLY A O 1
ATOM 614 N N . THR A 1 85 ? 37.442 -2.300 -27.541 1.00 62.22 85 THR A N 1
ATOM 615 C CA . THR A 1 85 ? 35.967 -2.253 -27.494 1.00 62.22 85 THR A CA 1
ATOM 616 C C . THR A 1 85 ? 35.347 -3.397 -26.695 1.00 62.22 85 THR A C 1
ATOM 618 O O . THR A 1 85 ? 34.290 -3.202 -26.099 1.00 62.22 85 THR A O 1
ATOM 621 N N . ILE A 1 86 ? 36.000 -4.560 -26.654 1.00 66.12 86 ILE A N 1
ATOM 622 C CA . ILE A 1 86 ? 35.553 -5.715 -25.865 1.00 66.12 86 ILE A CA 1
ATOM 623 C C . ILE A 1 86 ? 35.783 -5.452 -24.372 1.00 66.12 86 ILE A C 1
ATOM 625 O O . ILE A 1 86 ? 34.868 -5.666 -23.584 1.00 66.12 86 ILE A O 1
ATOM 629 N N . GLU A 1 87 ? 36.939 -4.896 -23.991 1.00 64.19 87 GLU A N 1
ATOM 630 C CA . GLU A 1 87 ? 37.214 -4.515 -22.594 1.00 64.19 87 GLU A CA 1
ATOM 631 C C . GLU A 1 87 ? 36.198 -3.488 -22.064 1.00 64.19 87 GLU A C 1
ATOM 633 O O . GLU A 1 87 ? 35.714 -3.612 -20.941 1.00 64.19 87 GLU A O 1
ATOM 638 N N . ILE A 1 88 ? 35.804 -2.509 -22.888 1.00 68.38 88 ILE A N 1
ATOM 639 C CA . ILE A 1 88 ? 34.777 -1.518 -22.519 1.00 68.38 88 ILE A CA 1
ATOM 640 C C . ILE A 1 88 ? 33.401 -2.181 -22.347 1.00 68.38 88 ILE A C 1
ATOM 642 O O . ILE A 1 88 ? 32.641 -1.795 -21.462 1.00 68.38 88 ILE A O 1
ATOM 646 N N . ALA A 1 89 ? 33.058 -3.173 -23.175 1.00 68.06 89 ALA A N 1
ATOM 647 C CA . ALA A 1 89 ? 31.798 -3.901 -23.037 1.00 68.06 89 ALA A CA 1
ATOM 648 C C . ALA A 1 89 ? 31.756 -4.724 -21.737 1.00 68.06 89 ALA A C 1
ATOM 650 O O . ALA A 1 89 ? 30.734 -4.718 -21.052 1.00 68.06 89 ALA A O 1
ATOM 651 N N . GLU A 1 90 ? 32.863 -5.374 -21.360 1.00 70.88 90 GLU A N 1
ATOM 652 C CA . GLU A 1 90 ? 32.974 -6.093 -20.083 1.00 70.88 90 GLU A CA 1
ATOM 653 C C . GLU A 1 90 ? 32.889 -5.142 -18.875 1.00 70.88 90 GLU A C 1
ATOM 655 O O . GLU A 1 90 ? 32.162 -5.431 -17.926 1.00 70.88 90 GLU A O 1
ATOM 660 N N . GLU A 1 91 ? 33.534 -3.969 -18.931 1.00 71.81 91 GLU A N 1
ATOM 661 C CA . GLU A 1 91 ? 33.447 -2.934 -17.885 1.00 71.81 91 GLU A CA 1
ATOM 662 C C . GLU A 1 91 ? 32.008 -2.417 -17.690 1.00 71.81 91 GLU A C 1
ATOM 664 O O . GLU A 1 91 ? 31.544 -2.234 -16.559 1.00 71.81 91 GLU A O 1
ATOM 669 N N . VAL A 1 92 ? 31.273 -2.202 -18.788 1.00 74.81 92 VAL A N 1
ATOM 670 C CA . VAL A 1 92 ? 29.874 -1.748 -18.748 1.00 74.81 92 VAL A CA 1
ATOM 671 C C . VAL A 1 92 ? 28.962 -2.822 -18.152 1.00 74.81 92 VAL A C 1
ATOM 673 O O . VAL A 1 92 ? 28.093 -2.491 -17.348 1.00 74.81 92 VAL A O 1
ATOM 676 N N . VAL A 1 93 ? 29.172 -4.098 -18.491 1.00 73.06 93 VAL A N 1
ATOM 677 C CA . VAL A 1 93 ? 28.403 -5.220 -17.926 1.00 73.06 93 VAL A CA 1
ATOM 678 C C . VAL A 1 93 ? 28.640 -5.357 -16.417 1.00 73.06 93 VAL A C 1
ATOM 680 O O . VAL A 1 93 ? 27.674 -5.495 -15.666 1.00 73.06 93 VAL A O 1
ATOM 683 N N . GLU A 1 94 ? 29.890 -5.260 -15.955 1.00 75.44 94 GLU A N 1
ATOM 6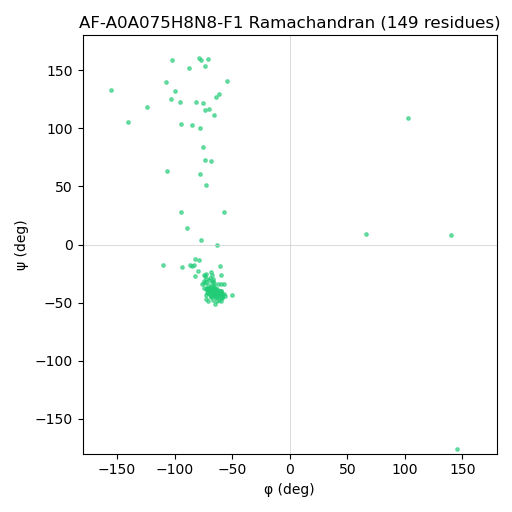84 C CA . GLU A 1 94 ? 30.223 -5.320 -14.522 1.00 75.44 94 GLU A CA 1
ATOM 685 C C . GLU A 1 94 ? 29.581 -4.151 -13.751 1.00 75.44 94 GLU A C 1
ATOM 687 O O . GLU A 1 94 ? 28.978 -4.345 -12.696 1.00 75.44 94 GLU A O 1
ATOM 692 N N . SER A 1 95 ? 29.614 -2.946 -14.331 1.00 73.19 95 SER A N 1
ATOM 693 C CA . SER A 1 95 ? 29.009 -1.747 -13.737 1.00 73.19 95 SER A CA 1
ATOM 694 C C . SER A 1 95 ? 27.482 -1.851 -13.632 1.00 73.19 95 SER A C 1
ATOM 696 O O . SER A 1 95 ? 26.896 -1.437 -12.635 1.00 73.19 95 SER A O 1
ATOM 698 N N . VAL A 1 96 ? 26.810 -2.411 -14.646 1.00 74.31 96 VAL A N 1
ATOM 699 C CA . VAL A 1 96 ? 25.349 -2.626 -14.623 1.00 74.31 96 VAL A CA 1
ATOM 700 C C . VAL A 1 96 ? 24.966 -3.636 -13.541 1.00 74.31 96 VAL A C 1
ATOM 702 O O . VAL A 1 96 ? 23.969 -3.439 -12.844 1.00 74.31 96 VAL A O 1
ATOM 705 N N . LYS A 1 97 ? 25.779 -4.679 -13.356 1.00 76.06 97 LYS A N 1
ATOM 706 C CA . LYS A 1 97 ? 25.571 -5.687 -12.316 1.00 76.06 97 LYS A CA 1
ATOM 707 C C . LYS A 1 97 ? 25.740 -5.118 -10.905 1.00 76.06 97 LYS A C 1
ATOM 709 O O . LYS A 1 97 ? 24.900 -5.384 -10.050 1.00 76.06 97 LYS A O 1
ATOM 714 N N . GLU A 1 98 ? 26.766 -4.300 -10.672 1.00 73.62 98 GLU A N 1
ATOM 715 C CA . GLU A 1 98 ? 26.993 -3.650 -9.371 1.00 73.62 98 GLU A CA 1
ATOM 716 C C . GLU A 1 98 ? 25.849 -2.683 -9.015 1.00 73.62 98 GLU A C 1
ATOM 718 O O . GLU A 1 98 ? 25.356 -2.675 -7.887 1.00 73.62 98 GLU A O 1
ATOM 723 N N . VAL A 1 99 ? 25.352 -1.919 -9.995 1.00 72.12 99 VAL A N 1
ATOM 724 C CA . VAL A 1 99 ? 24.188 -1.039 -9.807 1.00 72.12 99 VAL A CA 1
ATOM 725 C C . VAL A 1 99 ? 22.926 -1.846 -9.486 1.00 72.12 99 VAL A C 1
ATOM 727 O O . VAL A 1 99 ? 22.144 -1.428 -8.635 1.00 72.12 99 VAL A O 1
ATOM 730 N N . ALA A 1 100 ? 22.724 -3.009 -10.112 1.00 66.12 100 ALA A N 1
ATOM 731 C CA . ALA A 1 100 ? 21.585 -3.878 -9.813 1.00 66.12 100 ALA A CA 1
ATOM 732 C C . ALA A 1 100 ? 21.647 -4.459 -8.386 1.00 66.12 100 ALA A C 1
ATOM 734 O O . ALA A 1 100 ? 20.624 -4.523 -7.702 1.00 66.12 100 ALA A O 1
ATOM 735 N N . GLU A 1 101 ? 22.837 -4.834 -7.911 1.00 67.81 101 GLU A N 1
ATOM 736 C CA . GLU A 1 101 ? 23.038 -5.360 -6.556 1.00 67.81 101 GLU A CA 1
ATOM 737 C C . GLU A 1 101 ? 22.849 -4.275 -5.479 1.00 67.81 101 GLU A C 1
ATOM 739 O O . GLU A 1 101 ? 22.192 -4.520 -4.468 1.00 67.81 101 GLU A O 1
ATOM 744 N N . ALA A 1 102 ? 23.302 -3.043 -5.734 1.00 70.75 102 ALA A N 1
ATOM 745 C CA . ALA A 1 102 ? 23.057 -1.907 -4.843 1.00 70.75 102 ALA A CA 1
ATOM 746 C C . ALA A 1 102 ? 21.565 -1.522 -4.770 1.00 70.75 102 ALA A C 1
ATOM 748 O O . ALA A 1 102 ? 21.049 -1.209 -3.698 1.00 70.75 102 ALA A O 1
ATOM 749 N N . VAL A 1 103 ? 20.842 -1.588 -5.896 1.00 64.00 103 VAL A N 1
ATOM 750 C CA . VAL A 1 103 ? 19.389 -1.342 -5.933 1.00 64.00 103 VAL A CA 1
ATOM 751 C C . VAL A 1 103 ? 18.625 -2.438 -5.183 1.00 64.00 103 VAL A C 1
ATOM 753 O O . VAL A 1 103 ? 17.643 -2.142 -4.508 1.00 64.00 103 VAL A O 1
ATOM 756 N N . LYS A 1 104 ? 19.087 -3.692 -5.245 1.00 64.44 104 LYS A N 1
ATOM 757 C CA . LYS A 1 104 ? 18.529 -4.807 -4.467 1.00 64.44 104 LYS A CA 1
ATOM 758 C C . LYS A 1 104 ? 18.641 -4.574 -2.954 1.00 64.44 104 LYS A C 1
ATOM 760 O O . LYS A 1 104 ? 17.695 -4.888 -2.235 1.00 64.44 104 LYS A O 1
ATOM 765 N N . GLU A 1 105 ? 19.761 -4.029 -2.477 1.00 56.09 105 GLU A N 1
ATOM 766 C CA . GLU A 1 105 ? 19.959 -3.736 -1.049 1.00 56.09 105 GLU A CA 1
ATOM 767 C C . GLU A 1 105 ? 19.120 -2.532 -0.576 1.00 56.09 105 GLU A C 1
ATOM 769 O O . GLU A 1 105 ? 18.398 -2.638 0.415 1.00 56.09 105 GLU A O 1
ATOM 774 N N . GLU A 1 106 ? 19.120 -1.421 -1.321 1.00 55.84 106 GLU A N 1
ATOM 775 C CA . GLU A 1 106 ? 18.396 -0.190 -0.945 1.00 55.84 106 GLU A CA 1
ATOM 776 C C . GLU A 1 106 ? 16.862 -0.358 -0.947 1.00 55.84 106 GLU A C 1
ATOM 778 O O . GLU A 1 106 ? 16.153 0.273 -0.155 1.00 55.84 106 GLU A O 1
ATOM 783 N N . VAL A 1 107 ? 16.328 -1.225 -1.816 1.00 55.34 107 VAL A N 1
ATOM 784 C CA . VAL A 1 107 ? 14.883 -1.513 -1.893 1.00 55.34 107 VAL A CA 1
ATOM 785 C C . VAL A 1 107 ? 14.407 -2.375 -0.715 1.00 55.34 107 VAL A C 1
ATOM 787 O O . VAL A 1 107 ? 13.256 -2.255 -0.302 1.00 55.34 107 VAL A O 1
ATOM 790 N N . SER A 1 108 ? 15.284 -3.190 -0.121 1.00 50.38 108 SER A N 1
ATOM 791 C CA . SER A 1 108 ? 14.959 -3.994 1.066 1.00 50.38 108 SER A CA 1
ATOM 792 C C . SER A 1 108 ? 14.843 -3.130 2.333 1.00 50.38 108 SER A C 1
ATOM 794 O O . SER A 1 108 ? 13.928 -3.309 3.140 1.00 50.38 108 SER A O 1
ATOM 796 N N . GLU A 1 109 ? 15.707 -2.118 2.484 1.00 47.06 109 GLU A N 1
ATOM 797 C CA . GLU A 1 109 ? 15.688 -1.232 3.658 1.00 47.06 109 GLU A CA 1
ATOM 798 C C . GLU A 1 109 ? 14.531 -0.217 3.651 1.00 47.06 109 GLU A C 1
ATOM 800 O O . GLU A 1 109 ? 14.058 0.179 4.716 1.00 47.06 109 GLU A O 1
ATOM 805 N N . THR A 1 110 ? 14.007 0.175 2.486 1.00 46.12 110 THR A N 1
ATOM 806 C CA . THR A 1 110 ? 12.932 1.186 2.403 1.00 46.12 110 THR A CA 1
ATOM 807 C C . THR A 1 110 ? 11.531 0.661 2.732 1.00 46.12 110 THR A C 1
ATOM 809 O O . THR A 1 110 ? 10.620 1.456 2.962 1.00 46.12 110 THR A O 1
ATOM 812 N N . ILE A 1 111 ? 11.336 -0.658 2.792 1.00 48.06 111 ILE A N 1
ATOM 813 C CA . ILE A 1 111 ? 10.028 -1.270 3.089 1.00 48.06 111 ILE A CA 1
ATOM 814 C C . ILE A 1 111 ? 9.791 -1.375 4.610 1.00 48.06 111 ILE A C 1
ATOM 816 O O . ILE A 1 111 ? 8.649 -1.436 5.066 1.00 48.06 111 ILE A O 1
ATOM 820 N N . SER A 1 112 ? 10.851 -1.292 5.419 1.00 46.31 112 SER A N 1
ATOM 821 C CA . SER A 1 112 ? 10.800 -1.492 6.872 1.00 46.31 112 SER A CA 1
ATOM 822 C C . SER A 1 112 ? 10.948 -0.185 7.656 1.00 46.31 112 SER A C 1
ATOM 824 O O . SER A 1 112 ? 11.866 -0.015 8.451 1.00 46.31 112 SER A O 1
ATOM 826 N N . GLY A 1 113 ? 9.985 0.717 7.476 1.00 46.94 113 GLY A N 1
ATOM 827 C CA . GLY A 1 113 ? 9.695 1.773 8.443 1.00 46.94 113 GLY A CA 1
ATOM 828 C C . GLY A 1 113 ? 10.203 3.166 8.084 1.00 46.94 113 GLY A C 1
ATOM 829 O O . GLY A 1 113 ? 11.370 3.478 8.258 1.00 46.94 113 GLY A O 1
ATOM 830 N N . ASP A 1 114 ? 9.268 4.053 7.752 1.00 45.28 114 ASP A N 1
ATOM 831 C CA . ASP A 1 114 ? 9.067 5.239 8.580 1.00 45.28 114 ASP A CA 1
ATOM 832 C C . ASP A 1 114 ? 7.630 5.753 8.409 1.00 45.28 114 ASP A C 1
ATOM 834 O O . ASP A 1 114 ? 7.092 5.881 7.311 1.00 45.28 114 ASP A O 1
ATOM 838 N N . SER A 1 115 ? 7.014 6.035 9.546 1.00 54.12 115 SER A N 1
ATOM 839 C CA . SER A 1 115 ? 5.756 6.732 9.807 1.00 54.12 115 SER A CA 1
ATOM 840 C C . SER A 1 115 ? 5.649 8.164 9.239 1.00 54.12 115 SER A C 1
ATOM 842 O O . SER A 1 115 ? 4.894 8.983 9.766 1.00 54.12 115 SER A O 1
ATOM 844 N N . ASP A 1 116 ? 6.347 8.473 8.149 1.00 56.66 116 ASP A N 1
ATOM 845 C CA . ASP A 1 116 ? 6.421 9.794 7.514 1.00 56.66 116 ASP A CA 1
ATOM 846 C C . ASP A 1 116 ? 5.402 9.968 6.369 1.00 56.66 116 ASP A C 1
ATOM 848 O O . ASP A 1 116 ? 5.575 10.751 5.435 1.00 56.66 116 ASP A O 1
ATOM 852 N N . THR A 1 117 ? 4.269 9.263 6.416 1.00 71.75 117 THR A N 1
ATOM 853 C CA . THR A 1 117 ? 3.136 9.601 5.544 1.00 71.75 117 THR A CA 1
ATOM 854 C C . THR A 1 117 ? 2.573 10.975 5.921 1.00 71.75 117 THR A C 1
ATOM 856 O O . THR A 1 117 ? 1.943 11.151 6.968 1.00 71.75 117 THR A O 1
ATOM 859 N N . ASP A 1 118 ? 2.755 11.956 5.033 1.00 85.75 118 ASP A N 1
ATOM 860 C CA . ASP A 1 118 ? 2.263 13.333 5.162 1.00 85.75 118 ASP A CA 1
ATOM 861 C C . ASP A 1 118 ? 0.724 13.433 5.071 1.00 85.75 118 ASP A C 1
ATOM 863 O O . ASP A 1 118 ? 0.137 13.965 4.119 1.00 85.75 118 ASP A O 1
ATOM 867 N N . TYR A 1 119 ? 0.031 12.980 6.118 1.00 90.25 119 TYR A N 1
ATOM 868 C CA . TYR A 1 119 ? -1.431 13.014 6.242 1.00 90.25 119 TYR A CA 1
ATOM 869 C C . TYR A 1 119 ? -2.032 14.434 6.198 1.00 90.25 119 TYR A C 1
ATOM 871 O O . TYR A 1 119 ? -3.228 14.611 5.947 1.00 90.25 119 TYR A O 1
ATOM 879 N N . GLU A 1 120 ? -1.227 15.477 6.426 1.00 91.62 120 GLU A N 1
ATOM 880 C CA . GLU A 1 120 ? -1.679 16.871 6.336 1.00 91.62 120 GLU A CA 1
ATOM 881 C C . GLU A 1 120 ? -2.058 17.280 4.908 1.00 91.62 120 GLU A C 1
ATOM 883 O O . GLU A 1 120 ? -2.971 18.097 4.725 1.00 91.62 120 GLU A O 1
ATOM 888 N N . SER A 1 121 ? -1.427 16.670 3.903 1.00 90.62 121 SER A N 1
ATOM 889 C CA . SER A 1 121 ? -1.705 16.919 2.486 1.00 90.62 121 SER A CA 1
ATOM 890 C C . SER A 1 121 ? -2.954 16.180 1.979 1.00 90.62 121 SER A C 1
ATOM 892 O O . SER A 1 121 ? -3.613 16.654 1.052 1.00 90.62 121 SER A O 1
ATOM 894 N N . MET A 1 122 ? -3.356 15.094 2.648 1.00 91.25 122 MET A N 1
ATOM 895 C CA . MET A 1 122 ? -4.502 14.272 2.253 1.00 91.25 122 MET A CA 1
ATOM 896 C C . MET A 1 122 ? -5.853 14.934 2.533 1.00 91.25 122 MET A C 1
ATOM 898 O O . MET A 1 122 ? -6.040 15.770 3.428 1.00 91.25 122 MET A O 1
ATOM 902 N N . THR A 1 123 ? -6.855 14.552 1.757 1.00 95.38 123 THR A N 1
ATOM 903 C CA . THR A 1 123 ? -8.236 14.978 1.948 1.00 95.38 123 THR A CA 1
ATOM 904 C C . THR A 1 123 ? -8.893 14.226 3.106 1.00 95.38 123 THR A C 1
ATOM 906 O O . THR A 1 123 ? -8.514 13.122 3.483 1.00 95.38 123 THR A O 1
ATOM 909 N N . VAL A 1 124 ? -9.959 14.804 3.668 1.00 95.25 124 VAL A N 1
ATOM 910 C CA . VAL A 1 124 ? -10.739 14.157 4.741 1.00 95.25 124 VAL A CA 1
ATOM 911 C C . VAL A 1 124 ? -11.326 12.811 4.294 1.00 95.25 124 VAL A C 1
ATOM 913 O O . VAL A 1 124 ? -11.578 11.956 5.134 1.00 95.25 124 VAL A O 1
ATOM 916 N N . ALA A 1 125 ? -11.570 12.615 2.995 1.00 95.69 125 ALA A N 1
ATOM 917 C CA . ALA A 1 125 ? -12.078 11.353 2.471 1.00 95.69 125 ALA A CA 1
ATOM 918 C C . ALA A 1 125 ? -11.010 10.253 2.526 1.00 95.69 125 ALA A C 1
ATOM 920 O O . ALA A 1 125 ? -11.288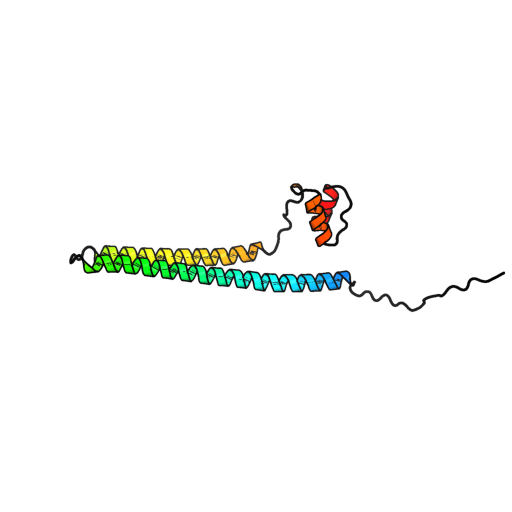 9.186 3.061 1.00 95.69 125 ALA A O 1
ATOM 921 N N . GLU A 1 126 ? -9.797 10.545 2.056 1.00 94.88 126 GLU A N 1
ATOM 922 C CA . GLU A 1 126 ? -8.658 9.615 2.080 1.00 94.88 126 GLU A CA 1
ATOM 923 C C . GLU A 1 126 ? -8.290 9.236 3.517 1.00 94.88 126 GLU A C 1
ATOM 925 O O . GLU A 1 126 ? -8.217 8.056 3.843 1.00 94.88 126 GLU A O 1
ATOM 930 N N . LEU A 1 127 ? -8.218 10.219 4.422 1.00 95.50 127 LEU A N 1
ATOM 931 C CA . LEU A 1 127 ? -7.956 9.968 5.845 1.00 95.50 127 LEU A CA 1
ATOM 932 C C . LEU A 1 127 ? -9.018 9.066 6.494 1.00 95.50 127 LEU A C 1
ATOM 934 O O . LEU A 1 127 ? -8.712 8.269 7.374 1.00 95.50 127 LEU A O 1
ATOM 938 N N . LYS A 1 128 ? -10.284 9.172 6.072 1.00 96.00 128 LYS A N 1
ATOM 939 C CA . LYS A 1 128 ? -11.355 8.295 6.569 1.00 96.00 128 LYS A CA 1
ATOM 940 C C . LYS A 1 128 ? -11.281 6.885 6.001 1.00 96.00 128 LYS A C 1
ATOM 942 O O . LYS A 1 128 ? -11.720 5.970 6.687 1.00 96.00 128 LYS A O 1
ATOM 947 N N . VAL A 1 129 ? -10.801 6.723 4.771 1.00 96.12 129 VAL A N 1
ATOM 948 C CA . VAL A 1 129 ? -10.568 5.400 4.179 1.00 96.12 129 VAL A CA 1
ATOM 949 C C . VAL A 1 129 ? -9.475 4.699 4.973 1.00 96.12 129 VAL A C 1
ATOM 951 O O . VAL A 1 129 ? -9.752 3.654 5.540 1.00 96.12 129 VAL A O 1
ATOM 954 N N . LEU A 1 130 ? -8.334 5.361 5.182 1.00 93.94 130 LEU A N 1
ATOM 955 C CA . LEU A 1 130 ? -7.231 4.824 5.986 1.00 93.94 130 LEU A CA 1
ATOM 956 C C . LEU A 1 130 ? -7.662 4.457 7.410 1.00 93.94 130 LEU A C 1
ATOM 958 O O . LEU A 1 130 ? -7.348 3.380 7.898 1.00 93.94 130 LEU A O 1
ATOM 962 N N . LEU A 1 131 ? -8.441 5.317 8.074 1.00 95.25 131 LEU A N 1
ATOM 963 C CA . LEU A 1 131 ? -8.969 5.006 9.405 1.00 95.25 131 LEU A CA 1
ATOM 964 C C . LEU A 1 131 ? -9.952 3.835 9.394 1.00 95.25 131 LEU A C 1
ATOM 966 O O . LEU A 1 131 ? -9.978 3.069 10.347 1.00 95.25 131 LEU A O 1
ATOM 970 N N . LYS A 1 132 ? -10.769 3.697 8.347 1.00 95.25 132 LYS A N 1
ATOM 971 C CA . LYS A 1 132 ? -11.714 2.585 8.218 1.00 95.25 132 LYS A CA 1
ATOM 972 C C . LYS A 1 132 ? -10.987 1.267 7.964 1.00 95.25 132 LYS A C 1
ATOM 974 O O . LYS A 1 132 ? -11.378 0.265 8.554 1.00 95.25 132 LYS A O 1
ATOM 979 N N . ASP A 1 133 ? -9.966 1.295 7.117 1.00 93.56 133 ASP A N 1
ATOM 980 C CA . ASP A 1 133 ? -9.124 0.142 6.805 1.00 93.56 133 ASP A CA 1
ATOM 981 C C . ASP A 1 133 ? -8.330 -0.276 8.053 1.00 93.56 133 ASP A C 1
ATOM 983 O O . ASP A 1 133 ? -8.269 -1.455 8.370 1.00 93.56 133 ASP A O 1
ATOM 987 N N . ALA A 1 134 ? -7.881 0.693 8.861 1.00 88.88 134 ALA A N 1
ATOM 988 C CA . ALA A 1 134 ? -7.278 0.465 10.177 1.00 88.88 134 ALA A CA 1
ATOM 989 C C . ALA A 1 134 ? -8.288 0.147 11.307 1.00 88.88 134 ALA A C 1
ATOM 991 O O . ALA A 1 134 ? -7.906 0.099 12.475 1.00 88.88 134 ALA A O 1
ATOM 992 N N . GLY A 1 135 ? -9.593 0.024 11.021 1.00 91.81 135 GLY A N 1
ATOM 993 C CA . GLY A 1 135 ? -10.629 -0.257 12.031 1.00 91.81 135 GLY A CA 1
ATOM 994 C C . GLY A 1 135 ? -10.867 0.854 13.072 1.00 91.81 135 GLY A C 1
ATOM 995 O O . GLY A 1 135 ? -11.609 0.671 14.038 1.00 91.81 135 GLY A O 1
ATOM 996 N N . LYS A 1 136 ? -10.272 2.034 12.882 1.00 91.88 136 LYS A N 1
ATOM 997 C CA . LYS A 1 136 ? -10.322 3.188 13.782 1.00 91.88 136 LYS A CA 1
ATOM 998 C C . LYS A 1 136 ? -11.551 4.084 13.501 1.00 91.88 136 LYS A C 1
ATOM 1000 O O . LYS A 1 136 ? -12.045 4.180 12.375 1.00 91.88 136 LYS A O 1
ATOM 1005 N N . PRO A 1 137 ? -12.082 4.807 14.506 1.00 93.56 137 PRO A N 1
ATOM 1006 C CA . PRO A 1 137 ? -13.258 5.659 14.321 1.00 93.56 137 PRO A CA 1
ATOM 1007 C C . PRO A 1 137 ? -13.010 6.826 13.345 1.00 93.56 137 PRO A C 1
ATOM 1009 O O . PRO A 1 137 ? -12.121 7.651 13.539 1.00 93.56 137 PRO A O 1
ATOM 1012 N N . VAL A 1 138 ? -13.882 6.951 12.335 1.00 94.88 138 VAL A N 1
ATOM 1013 C CA . VAL A 1 138 ? -13.819 7.950 11.238 1.00 94.88 138 VAL A CA 1
ATOM 1014 C C . VAL A 1 138 ? -14.534 9.282 11.539 1.00 94.88 138 VAL A C 1
ATOM 1016 O O . VAL A 1 138 ? -14.841 10.070 10.634 1.00 94.88 138 VAL A O 1
ATOM 1019 N N . SER A 1 139 ? -14.878 9.529 12.802 1.00 93.31 139 SER A N 1
ATOM 1020 C CA . SER A 1 139 ? -15.590 10.730 13.248 1.00 93.31 139 SER A CA 1
ATOM 1021 C C . SER A 1 139 ? -14.624 11.753 13.839 1.00 93.31 139 SER A C 1
ATOM 1023 O O . SER A 1 139 ? -13.840 11.402 14.714 1.00 93.31 139 SER A O 1
ATOM 1025 N N . GLY A 1 140 ? -14.724 13.015 13.421 1.00 93.88 140 GLY A N 1
ATOM 1026 C CA . GLY A 1 140 ? -13.909 14.098 13.976 1.00 93.88 140 GLY A CA 1
ATOM 1027 C C . GLY A 1 140 ? -13.531 15.159 12.949 1.00 93.88 140 GLY A C 1
ATOM 1028 O O . GLY A 1 140 ? -13.966 15.120 11.791 1.00 93.88 140 GLY A O 1
ATOM 1029 N N . LYS A 1 141 ? -12.724 16.129 13.384 1.00 96.38 141 LYS A N 1
ATOM 1030 C CA . LYS A 1 141 ? -12.086 17.123 12.498 1.00 96.38 141 LYS A CA 1
ATOM 1031 C C . LYS A 1 141 ? -10.872 16.511 11.792 1.00 96.38 141 LYS A C 1
ATOM 1033 O O . LYS A 1 141 ? -10.303 15.546 12.280 1.00 96.38 141 LYS A O 1
ATOM 1038 N N . LYS A 1 142 ? -10.415 17.115 10.685 1.00 95.19 142 LYS A N 1
ATOM 1039 C CA . LYS A 1 142 ? -9.243 16.636 9.920 1.00 95.19 142 LYS A CA 1
ATOM 1040 C C . LYS A 1 142 ? -8.013 16.384 10.810 1.00 95.19 142 LYS A C 1
ATOM 1042 O O . LYS A 1 142 ? -7.398 15.341 10.679 1.00 95.19 142 LYS A O 1
ATOM 1047 N N . ALA A 1 143 ? -7.714 17.288 11.745 1.00 95.00 143 ALA A N 1
ATOM 1048 C CA . ALA A 1 143 ? -6.594 17.126 12.676 1.00 95.00 143 ALA A CA 1
ATOM 1049 C C . ALA A 1 143 ? -6.735 15.888 13.582 1.00 95.00 143 ALA A C 1
ATOM 1051 O O . ALA A 1 143 ? -5.773 15.156 13.747 1.00 95.00 143 ALA A O 1
ATOM 1052 N N . GLU A 1 144 ? -7.938 15.611 14.094 1.00 95.00 144 GLU A N 1
ATOM 1053 C CA . GLU A 1 144 ? -8.212 14.435 14.939 1.00 95.00 144 GLU A CA 1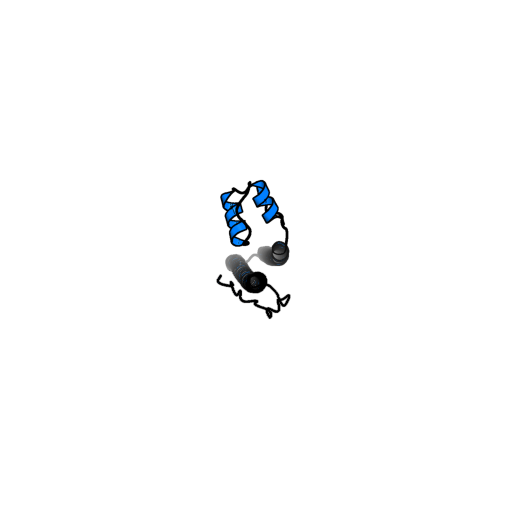
ATOM 1054 C C . GLU A 1 144 ? -8.138 13.121 14.143 1.00 95.00 144 GLU A C 1
ATOM 1056 O O . GLU A 1 144 ? -7.832 12.072 14.703 1.00 95.00 144 GLU A O 1
ATOM 1061 N N . LEU 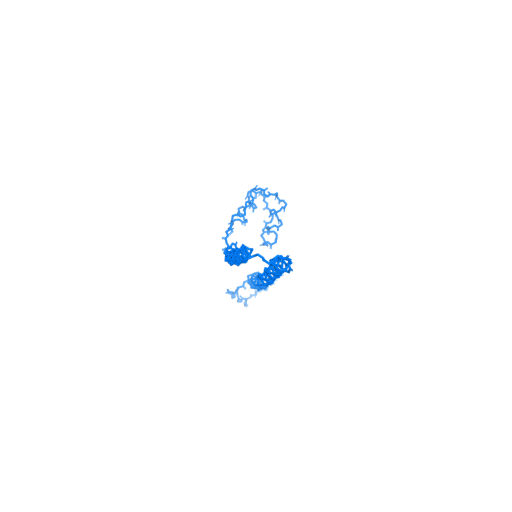A 1 145 ? -8.443 13.160 12.838 1.00 95.81 145 LEU A N 1
ATOM 1062 C CA . LEU A 1 145 ? -8.254 12.009 11.949 1.00 95.81 145 LEU A CA 1
ATOM 1063 C C . LEU A 1 145 ? -6.761 11.750 11.702 1.00 95.81 145 LEU A C 1
ATOM 1065 O O . LEU A 1 145 ? -6.338 10.603 11.720 1.00 95.81 145 LEU A O 1
ATOM 1069 N N . ILE A 1 146 ? -5.980 12.817 11.507 1.00 94.69 146 ILE A N 1
ATOM 1070 C CA . ILE A 1 146 ? -4.527 12.747 11.300 1.00 94.69 146 ILE A CA 1
ATOM 1071 C C . ILE A 1 146 ? -3.818 12.248 12.560 1.00 94.69 146 ILE A C 1
ATOM 1073 O O . ILE A 1 146 ? -3.000 11.346 12.470 1.00 94.69 146 ILE A O 1
ATOM 1077 N N . GLU A 1 147 ? -4.137 12.804 13.728 1.00 93.56 147 GLU A N 1
ATOM 1078 C CA . GLU A 1 147 ? -3.546 12.398 15.010 1.00 93.56 147 GLU A CA 1
ATOM 1079 C C . GLU A 1 147 ? -3.766 10.906 15.271 1.00 93.56 147 GLU A C 1
ATOM 1081 O O . GLU A 1 147 ? -2.830 10.191 15.598 1.00 93.56 147 GLU A O 1
ATOM 1086 N N . ARG A 1 148 ? -4.974 10.407 14.990 1.00 93.44 148 ARG A N 1
ATOM 1087 C CA . ARG A 1 148 ? -5.313 8.987 15.134 1.00 93.44 148 ARG A CA 1
ATOM 1088 C C . ARG A 1 148 ? -4.614 8.066 14.125 1.00 93.44 148 ARG A C 1
ATOM 1090 O O . ARG A 1 148 ? -4.511 6.868 14.372 1.00 93.44 148 ARG A O 1
ATOM 1097 N N . LEU A 1 149 ? -4.187 8.589 12.977 1.00 90.94 149 LEU A N 1
ATOM 1098 C CA . LEU A 1 149 ? -3.360 7.853 12.012 1.00 90.94 149 LEU A CA 1
ATOM 1099 C C . LEU A 1 149 ? -1.867 7.895 12.369 1.00 90.94 149 LEU A C 1
ATOM 1101 O O . LEU A 1 149 ? -1.110 7.086 11.846 1.00 90.94 149 LEU A O 1
ATOM 1105 N N . LYS A 1 150 ? -1.452 8.829 13.233 1.00 88.44 150 LYS A N 1
ATOM 1106 C CA . LYS A 1 150 ? -0.078 8.952 13.743 1.00 88.44 150 LYS A CA 1
ATOM 1107 C C . LYS A 1 150 ? 0.150 8.222 15.075 1.00 88.44 150 LYS A C 1
ATOM 1109 O O . LYS A 1 150 ? 1.302 8.006 15.430 1.00 88.44 150 LYS A O 1
ATOM 1114 N N . GLU A 1 151 ? -0.922 7.915 15.810 1.00 81.38 151 GLU A N 1
ATOM 1115 C CA . GLU A 1 151 ? -0.937 7.067 17.020 1.00 81.38 151 GLU A CA 1
ATOM 1116 C C . GLU A 1 151 ? -0.956 5.579 16.666 1.00 81.38 151 GLU A C 1
ATOM 1118 O O . GLU A 1 151 ? -0.139 4.838 17.245 1.00 81.38 151 GLU A O 1
#

pLDDT: mean 73.24, std 14.52, range [45.28, 96.38]

InterPro domains:
  IPR003034 SAP domain [PF02037] (118-151)
  IPR003034 SAP domain [PS50800] (119-151)
  IPR003034 SAP domain [SM00513] (119-151)
  IPR036361 SAP domain superfamily [G3DSA:1.10.720.30] (117-151)
  IPR036361 SAP domain superfamily [SSF68906] (118-151)

Mean predicted aligned error: 19.89 Å

Sequence (151 aa):
MIRRVQLIQSGVEVGDGPTLEEIISQEEEVKQAETVEEDSEGILETISDAVDDVVDEIKEAATEVAGELAIGSGTTAVDAAVEGTIEIAEEVVESVKEVAEAVKEEVSETISGDSDTDYESMTVAELKVLLKDAGKPVSGKKAELIERLKE